Protein AF-A0A9D4KJ23-F1 (afdb_monomer_lite)

pLDDT: mean 77.4, std 16.34, range [27.67, 93.31]

Structure (mmCIF, N/CA/C/O backbone):
data_AF-A0A9D4KJ23-F1
#
_entry.id   AF-A0A9D4KJ23-F1
#
loop_
_atom_site.group_PDB
_atom_site.id
_atom_site.type_symbol
_atom_site.label_atom_id
_atom_site.label_alt_id
_atom_site.label_comp_id
_atom_site.label_asym_id
_atom_site.label_entity_id
_at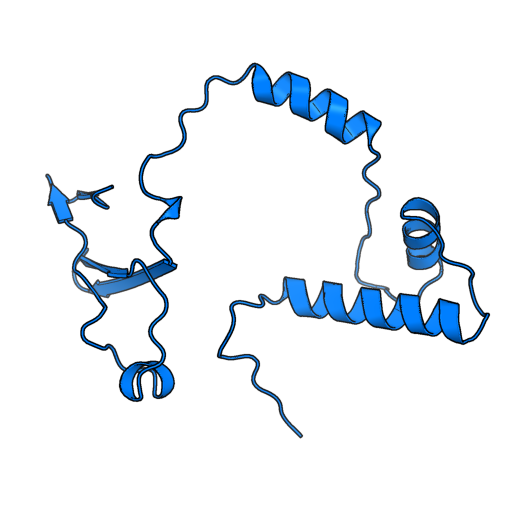om_site.label_seq_id
_atom_site.pdbx_PDB_ins_code
_atom_site.Cartn_x
_atom_site.Cartn_y
_atom_site.Cartn_z
_atom_site.occupancy
_atom_site.B_iso_or_equiv
_atom_site.auth_seq_id
_atom_site.auth_comp_id
_atom_site.auth_asym_id
_atom_site.auth_atom_id
_atom_site.pdbx_PDB_model_num
ATOM 1 N N . MET A 1 1 ? -6.883 -22.986 -12.029 1.00 27.67 1 MET A N 1
ATOM 2 C CA . MET A 1 1 ? -6.217 -23.645 -10.890 1.00 27.67 1 MET A CA 1
ATOM 3 C C . MET A 1 1 ? -5.989 -22.577 -9.840 1.00 27.67 1 MET A C 1
ATOM 5 O O . MET A 1 1 ? -5.436 -21.535 -10.165 1.00 27.67 1 MET A O 1
ATOM 9 N N . GLU A 1 2 ? -6.616 -22.795 -8.691 1.00 36.12 2 GLU A N 1
ATOM 10 C CA . GLU A 1 2 ? -6.936 -21.858 -7.608 1.00 36.12 2 GLU A CA 1
ATOM 11 C C . GLU A 1 2 ? -5.714 -21.296 -6.871 1.00 36.12 2 GLU A C 1
ATOM 13 O O . GLU A 1 2 ? -4.650 -21.905 -6.907 1.00 36.12 2 GLU A O 1
ATOM 18 N N . LEU A 1 3 ? -5.916 -20.205 -6.119 1.00 31.56 3 LEU A N 1
ATOM 19 C CA . LEU A 1 3 ? -5.527 -20.153 -4.702 1.00 31.56 3 LEU A CA 1
ATOM 20 C C . LEU A 1 3 ? -6.319 -19.052 -3.977 1.00 31.56 3 LEU A C 1
ATOM 22 O O . LEU A 1 3 ? -6.062 -17.861 -4.119 1.00 31.56 3 LEU A O 1
ATOM 26 N N . PHE A 1 4 ? -7.313 -19.503 -3.213 1.00 33.19 4 PHE A N 1
ATOM 27 C CA . PHE A 1 4 ? -8.012 -18.763 -2.165 1.00 33.19 4 PHE A CA 1
ATOM 28 C C . PHE A 1 4 ? -6.991 -18.165 -1.173 1.00 33.19 4 PHE A C 1
ATOM 30 O O . PHE A 1 4 ? -6.422 -18.886 -0.355 1.00 33.19 4 PHE A O 1
ATOM 37 N N . GLU A 1 5 ? -6.794 -16.845 -1.180 1.00 32.75 5 GLU A N 1
ATOM 38 C CA . GLU A 1 5 ? -6.118 -16.114 -0.094 1.00 32.75 5 GLU A CA 1
ATOM 39 C C . GLU A 1 5 ? -7.077 -15.865 1.095 1.00 32.75 5 GLU A C 1
ATOM 41 O O . GLU A 1 5 ? -7.181 -14.769 1.633 1.00 32.75 5 GLU A O 1
ATOM 46 N N . SER A 1 6 ? -7.814 -16.884 1.546 1.00 42.06 6 SER A N 1
ATOM 47 C CA . SER A 1 6 ? -8.840 -16.739 2.599 1.00 42.06 6 SER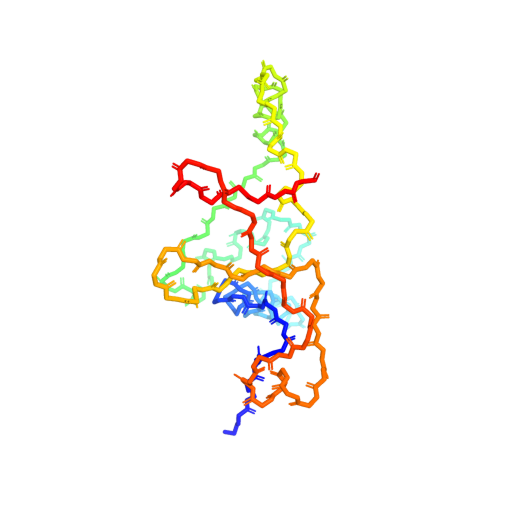 A CA 1
ATOM 48 C C . SER A 1 6 ? -8.312 -16.792 4.038 1.00 42.06 6 SER A C 1
ATOM 50 O O . SER A 1 6 ? -9.070 -17.077 4.959 1.00 42.06 6 SER A O 1
ATOM 52 N N . GLY A 1 7 ? -7.027 -16.514 4.267 1.00 40.50 7 GLY A N 1
ATOM 53 C CA . GLY A 1 7 ? -6.404 -16.694 5.588 1.00 40.50 7 GLY A CA 1
ATOM 54 C C . GLY A 1 7 ? -5.588 -15.523 6.129 1.00 40.50 7 GLY A C 1
ATOM 55 O O . GLY A 1 7 ? -5.183 -15.556 7.287 1.00 40.50 7 GLY A O 1
ATOM 56 N N . HIS A 1 8 ? -5.332 -14.492 5.332 1.00 46.75 8 HIS A N 1
ATOM 57 C CA . HIS A 1 8 ? -4.713 -13.244 5.774 1.00 46.75 8 HIS A CA 1
ATOM 58 C C . HIS A 1 8 ? -5.472 -12.132 5.081 1.00 46.75 8 HIS A C 1
ATOM 60 O O . HIS A 1 8 ? -5.723 -12.255 3.891 1.00 46.75 8 HIS A O 1
ATOM 66 N N . GLY A 1 9 ? -5.868 -11.094 5.816 1.00 44.09 9 GLY A N 1
ATOM 67 C CA . GLY A 1 9 ? -6.632 -9.957 5.304 1.00 44.09 9 GLY A CA 1
ATOM 68 C C . GLY A 1 9 ? -5.865 -9.162 4.253 1.00 44.09 9 GLY A C 1
ATOM 69 O O . GLY A 1 9 ? -5.429 -8.048 4.522 1.00 44.09 9 GLY A O 1
ATOM 70 N N . LYS A 1 10 ? -5.700 -9.757 3.077 1.00 55.03 10 LYS A N 1
ATOM 71 C CA . LYS A 1 10 ? -5.278 -9.118 1.856 1.00 55.03 10 LYS A CA 1
ATOM 72 C C . LYS A 1 10 ? -6.556 -8.736 1.134 1.00 55.03 10 LYS A C 1
ATOM 74 O O . LYS A 1 10 ? -7.333 -9.589 0.711 1.00 55.03 10 LYS A O 1
ATOM 79 N N . GLY A 1 11 ? -6.871 -7.452 1.162 1.00 58.50 11 GLY A N 1
ATOM 80 C CA . GLY A 1 11 ? -8.047 -6.945 0.474 1.00 58.50 11 GLY A CA 1
ATOM 81 C C . GLY A 1 11 ? -7.817 -6.937 -1.039 1.00 58.50 11 GLY A C 1
ATOM 82 O O . GLY A 1 11 ? -6.686 -7.087 -1.494 1.00 58.50 11 GLY A O 1
ATOM 83 N N . PRO A 1 12 ? -8.845 -6.620 -1.840 1.00 58.84 12 PRO A N 1
ATOM 84 C CA . PRO A 1 12 ? -8.697 -6.395 -3.285 1.00 58.84 12 PRO A CA 1
ATOM 85 C C . PRO A 1 12 ? -7.579 -5.395 -3.655 1.00 58.84 12 PRO A C 1
ATOM 87 O O . PRO A 1 12 ? -7.027 -5.417 -4.755 1.00 58.84 12 PRO A O 1
ATOM 90 N N . CYS A 1 13 ? -7.232 -4.495 -2.729 1.00 58.38 13 CYS A N 1
ATOM 91 C CA . CYS A 1 13 ? -6.135 -3.539 -2.863 1.00 58.38 13 CYS A CA 1
ATOM 92 C C . CYS A 1 13 ? -4.746 -4.204 -2.906 1.00 58.38 13 CYS A C 1
ATOM 94 O O . CYS A 1 13 ? -3.838 -3.673 -3.551 1.00 58.38 13 CYS A O 1
ATOM 96 N N . ASP A 1 14 ? -4.575 -5.348 -2.243 1.00 71.75 14 ASP A N 1
ATOM 97 C CA . ASP A 1 14 ? -3.306 -6.072 -2.186 1.00 71.75 14 ASP A CA 1
ATOM 98 C C . ASP A 1 14 ? -3.017 -6.807 -3.498 1.00 71.75 14 ASP A C 1
ATOM 100 O O . ASP A 1 14 ? -1.864 -6.840 -3.930 1.00 71.75 14 ASP A O 1
ATOM 104 N N . ASP A 1 15 ? -4.053 -7.268 -4.203 1.00 76.25 15 ASP A N 1
ATOM 105 C CA . ASP A 1 15 ? -3.923 -7.881 -5.530 1.00 76.25 15 ASP A CA 1
ATOM 106 C C . ASP A 1 15 ? -3.447 -6.879 -6.586 1.00 76.25 15 ASP A C 1
ATOM 108 O O . ASP A 1 15 ? -2.514 -7.153 -7.352 1.00 76.25 15 ASP A O 1
ATOM 112 N N . LEU A 1 16 ? -4.049 -5.683 -6.618 1.00 84.12 16 LEU A N 1
ATOM 113 C CA . LEU A 1 16 ? -3.639 -4.610 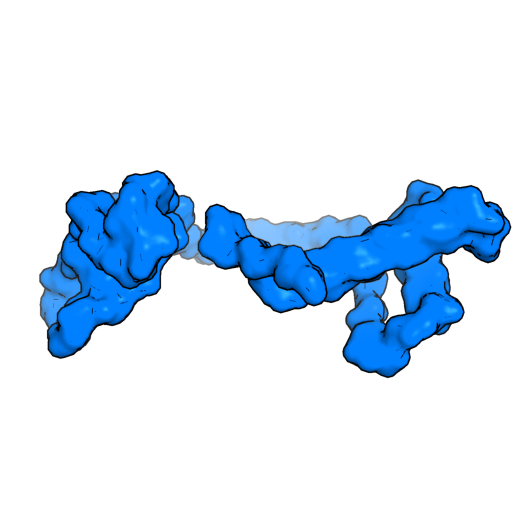-7.530 1.00 84.12 16 LEU A CA 1
ATOM 114 C C . LEU A 1 16 ? -2.217 -4.135 -7.220 1.00 84.12 16 LEU A C 1
ATOM 116 O O . LEU A 1 16 ? -1.395 -3.984 -8.129 1.00 84.12 16 LEU A O 1
ATOM 120 N N . GLY A 1 17 ? -1.904 -3.934 -5.937 1.00 85.31 17 GLY A N 1
ATOM 121 C CA . GLY A 1 17 ? -0.570 -3.543 -5.492 1.00 85.31 17 GLY A CA 1
ATOM 122 C C . GLY A 1 17 ? 0.486 -4.604 -5.808 1.00 85.31 17 GLY A C 1
ATOM 123 O O . GLY A 1 17 ? 1.551 -4.278 -6.333 1.00 85.31 17 GLY A O 1
ATOM 124 N N . GLY A 1 18 ? 0.185 -5.875 -5.538 1.00 86.69 18 GLY A N 1
ATOM 125 C CA . GLY A 1 18 ? 1.059 -7.013 -5.818 1.00 86.69 18 GLY A CA 1
ATOM 126 C C . GLY A 1 18 ? 1.312 -7.197 -7.312 1.00 86.69 18 GLY A C 1
ATOM 127 O O . GLY A 1 18 ? 2.463 -7.318 -7.734 1.00 86.69 18 GLY A O 1
ATOM 128 N N . THR A 1 19 ? 0.258 -7.119 -8.128 1.00 88.88 19 THR A N 1
ATOM 129 C CA . THR A 1 19 ? 0.364 -7.188 -9.593 1.00 88.88 19 THR A CA 1
ATOM 130 C C . THR A 1 19 ? 1.222 -6.051 -10.139 1.00 88.88 19 THR A C 1
ATOM 132 O O . THR A 1 19 ? 2.138 -6.296 -10.923 1.00 88.88 19 THR A O 1
ATOM 135 N N . THR A 1 20 ? 0.989 -4.819 -9.675 1.00 90.94 20 THR A N 1
ATOM 136 C CA . THR A 1 20 ? 1.776 -3.647 -10.088 1.00 90.94 20 THR A CA 1
ATOM 137 C C . THR A 1 20 ? 3.255 -3.817 -9.751 1.00 90.94 20 THR A C 1
ATOM 139 O O . THR A 1 20 ? 4.104 -3.613 -10.617 1.00 90.94 20 THR A O 1
ATOM 142 N N . LYS A 1 21 ? 3.577 -4.247 -8.524 1.00 90.19 21 LYS A N 1
ATOM 143 C CA . LYS A 1 21 ? 4.965 -4.496 -8.103 1.00 90.19 21 LYS A CA 1
ATOM 144 C C . LYS A 1 21 ? 5.634 -5.570 -8.955 1.00 90.19 21 LYS A C 1
ATOM 146 O O . LYS A 1 21 ? 6.760 -5.372 -9.395 1.00 90.19 21 LYS A O 1
ATOM 151 N N . ARG A 1 22 ? 4.935 -6.674 -9.229 1.00 91.00 22 ARG A N 1
ATOM 152 C CA . ARG A 1 22 ? 5.473 -7.772 -10.043 1.00 91.00 22 ARG A CA 1
ATOM 153 C C . ARG A 1 22 ? 5.760 -7.339 -11.481 1.00 91.00 22 ARG A C 1
ATOM 155 O O . ARG A 1 22 ? 6.788 -7.709 -12.033 1.00 91.00 22 ARG A O 1
ATOM 162 N N . MET A 1 23 ? 4.883 -6.534 -12.074 1.00 91.69 23 MET A N 1
ATOM 163 C CA . MET A 1 23 ? 5.093 -6.006 -13.425 1.00 91.69 23 MET A CA 1
ATOM 164 C C . MET A 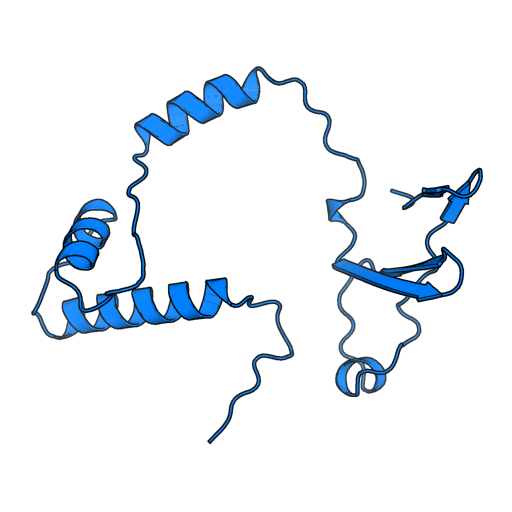1 23 ? 6.251 -5.004 -13.493 1.00 91.69 23 MET A C 1
ATOM 166 O O . MET A 1 23 ? 6.994 -5.007 -14.473 1.00 91.69 23 MET A O 1
ATOM 170 N N . ALA A 1 24 ? 6.427 -4.177 -12.460 1.00 91.19 24 ALA A N 1
ATOM 171 C CA . ALA A 1 24 ? 7.565 -3.265 -12.369 1.00 91.19 24 ALA A CA 1
ATOM 172 C C . ALA A 1 24 ? 8.886 -4.038 -12.265 1.00 91.19 24 ALA A C 1
ATOM 174 O O . ALA A 1 24 ? 9.830 -3.748 -12.993 1.00 91.19 24 ALA A O 1
ATOM 175 N N . ASP A 1 25 ? 8.922 -5.070 -11.419 1.00 91.94 25 ASP A N 1
ATOM 176 C CA . ASP A 1 25 ? 10.088 -5.941 -11.261 1.00 91.94 25 ASP A CA 1
ATOM 177 C C . ASP A 1 25 ? 10.454 -6.647 -12.576 1.00 91.94 25 ASP A C 1
ATOM 179 O O . ASP A 1 25 ? 11.614 -6.677 -12.984 1.00 91.94 25 ASP A O 1
ATOM 183 N N . GLU A 1 26 ? 9.458 -7.137 -13.319 1.00 92.56 26 GLU A N 1
ATOM 184 C CA . GLU A 1 26 ? 9.692 -7.727 -14.635 1.00 92.56 26 GLU A CA 1
ATOM 185 C C . GLU A 1 26 ? 10.236 -6.709 -15.651 1.00 92.56 26 GLU A C 1
ATOM 187 O O . GLU A 1 26 ? 11.140 -7.036 -16.429 1.00 92.56 26 GLU A O 1
ATOM 192 N N . ALA A 1 27 ? 9.720 -5.477 -15.649 1.00 90.69 27 ALA A N 1
ATOM 193 C CA . ALA A 1 27 ? 10.207 -4.406 -16.517 1.00 90.69 27 ALA A CA 1
ATOM 194 C C . ALA A 1 27 ? 11.679 -4.064 -16.229 1.00 90.69 27 ALA A C 1
ATOM 196 O O . ALA A 1 27 ? 12.458 -3.919 -17.175 1.00 90.69 27 ALA A O 1
ATOM 197 N N . THR A 1 28 ? 12.069 -4.042 -14.951 1.00 92.50 28 THR A N 1
ATOM 198 C CA . THR A 1 28 ? 13.461 -3.865 -14.515 1.00 92.50 28 THR A CA 1
ATOM 199 C C . THR A 1 28 ? 14.339 -5.043 -14.912 1.00 92.50 28 THR A C 1
ATOM 201 O O . THR A 1 28 ? 15.359 -4.868 -15.577 1.00 92.50 28 THR A O 1
ATOM 204 N N . ARG A 1 29 ? 13.921 -6.268 -14.585 1.00 91.38 29 ARG A N 1
ATOM 205 C CA . ARG A 1 29 ? 14.692 -7.491 -14.848 1.00 91.38 29 ARG A CA 1
ATOM 206 C C . ARG A 1 29 ? 14.925 -7.747 -16.335 1.00 91.38 29 ARG A C 1
ATOM 208 O O . ARG A 1 29 ? 15.963 -8.274 -16.715 1.00 91.38 29 ARG A O 1
ATOM 215 N N . SER A 1 30 ? 13.961 -7.389 -17.179 1.00 90.81 30 SER A N 1
ATOM 216 C CA . SER A 1 30 ? 14.084 -7.519 -18.636 1.00 90.81 30 SER A CA 1
ATOM 217 C C . SER A 1 30 ? 14.898 -6.398 -19.293 1.00 90.81 30 SER A C 1
ATOM 219 O O . SER A 1 30 ? 15.041 -6.402 -20.512 1.00 90.81 30 SER A O 1
ATOM 221 N N . GLY A 1 31 ? 15.400 -5.428 -18.519 1.00 86.44 31 GLY A N 1
ATOM 222 C CA . GLY A 1 31 ? 16.142 -4.276 -19.035 1.00 86.44 31 GLY A CA 1
ATOM 223 C C . GLY A 1 31 ? 15.287 -3.296 -19.845 1.00 86.44 31 GLY A C 1
ATOM 224 O O . GLY A 1 31 ? 15.830 -2.393 -20.473 1.00 86.44 31 GLY A O 1
ATOM 225 N N . ARG A 1 32 ? 13.953 -3.457 -19.842 1.00 83.81 32 ARG A N 1
ATOM 226 C CA . ARG A 1 32 ? 13.019 -2.586 -20.575 1.00 83.81 32 ARG A CA 1
ATOM 227 C C . ARG A 1 32 ? 12.918 -1.202 -19.939 1.00 83.81 32 ARG A C 1
ATOM 229 O O . ARG A 1 32 ? 12.742 -0.221 -20.653 1.00 83.81 32 ARG A O 1
ATOM 236 N N . HIS A 1 33 ? 13.029 -1.124 -18.614 1.00 86.25 33 HIS A N 1
ATOM 237 C CA . HIS A 1 33 ? 13.041 0.129 -17.865 1.00 86.25 33 HIS A CA 1
ATOM 238 C C . HIS A 1 33 ? 13.933 0.013 -16.632 1.00 86.25 33 HIS A C 1
ATOM 240 O O . HIS A 1 33 ? 13.871 -0.988 -15.936 1.00 86.25 33 HIS A O 1
ATOM 246 N N . ALA A 1 34 ? 14.722 1.041 -16.325 1.00 88.88 34 ALA A N 1
ATOM 247 C CA . ALA A 1 34 ? 15.382 1.151 -15.029 1.00 88.88 34 ALA A CA 1
ATOM 248 C C . ALA A 1 34 ? 14.417 1.825 -14.044 1.00 88.88 34 ALA A C 1
ATOM 250 O O . ALA A 1 34 ? 13.951 2.932 -14.303 1.00 88.88 34 ALA A O 1
ATOM 251 N N . ILE A 1 35 ? 14.079 1.132 -12.955 1.00 91.69 35 ILE A N 1
ATOM 252 C CA . ILE A 1 35 ? 13.244 1.663 -11.875 1.00 91.69 35 ILE A CA 1
ATOM 253 C C . ILE A 1 35 ? 14.062 1.579 -10.589 1.00 91.69 35 ILE A C 1
ATOM 255 O O . ILE A 1 35 ? 14.212 0.501 -10.016 1.00 91.69 35 ILE A O 1
ATOM 259 N N . SER A 1 36 ? 14.613 2.709 -10.162 1.00 89.94 36 SER A N 1
ATOM 260 C CA . SER A 1 36 ? 15.492 2.825 -8.994 1.00 89.94 36 SER A CA 1
ATOM 261 C C . SER A 1 36 ? 14.874 3.636 -7.854 1.00 89.94 36 SER A C 1
ATOM 263 O O . SER A 1 36 ? 15.237 3.438 -6.693 1.00 89.94 36 SER A O 1
ATOM 265 N N . ASP A 1 37 ? 13.886 4.484 -8.153 1.00 90.81 37 ASP A N 1
ATOM 266 C CA . ASP A 1 37 ? 13.173 5.277 -7.157 1.00 90.81 37 ASP A CA 1
ATOM 267 C C . ASP A 1 37 ? 11.646 5.324 -7.378 1.00 90.81 37 ASP A C 1
ATOM 269 O O . ASP A 1 37 ? 11.086 4.800 -8.346 1.00 90.81 37 ASP A O 1
ATOM 273 N N . ALA A 1 38 ? 10.937 5.943 -6.428 1.00 89.94 38 ALA A N 1
ATOM 274 C CA . ALA A 1 38 ? 9.478 6.040 -6.449 1.00 89.94 38 ALA A CA 1
ATOM 275 C C . ALA A 1 38 ? 8.934 6.935 -7.580 1.00 89.94 38 ALA A C 1
ATOM 277 O O . ALA A 1 38 ? 7.798 6.747 -8.026 1.00 89.94 38 ALA A O 1
ATOM 278 N N . PHE A 1 39 ? 9.711 7.920 -8.031 1.00 91.25 39 PHE A N 1
ATOM 279 C CA . PHE A 1 39 ? 9.329 8.814 -9.117 1.00 91.25 39 PHE A CA 1
ATOM 280 C C . PHE A 1 39 ? 9.493 8.128 -10.478 1.00 91.25 39 PHE A C 1
ATOM 282 O O . PHE A 1 39 ? 8.599 8.215 -11.322 1.00 91.25 39 PHE A O 1
ATOM 289 N N . GLU A 1 40 ? 10.577 7.380 -10.670 1.00 92.06 40 GLU A N 1
ATOM 290 C CA . GLU A 1 40 ? 10.795 6.505 -11.820 1.00 92.06 40 GLU A CA 1
ATOM 291 C C . GLU A 1 40 ? 9.729 5.417 -11.895 1.00 92.06 40 GLU A C 1
ATOM 293 O O . GLU A 1 40 ? 9.144 5.212 -12.959 1.00 92.06 40 GLU A O 1
ATOM 298 N N . PHE A 1 41 ? 9.382 4.799 -10.760 1.00 93.31 41 PHE A N 1
ATOM 299 C CA . PHE A 1 41 ? 8.272 3.850 -10.685 1.00 93.31 41 PHE A CA 1
ATOM 300 C C . PHE A 1 41 ? 6.973 4.497 -11.176 1.00 93.31 41 PHE A C 1
ATOM 302 O O . PHE A 1 41 ? 6.279 3.945 -12.027 1.00 93.31 41 PHE A O 1
ATOM 309 N N . PHE A 1 42 ? 6.652 5.702 -10.697 1.00 93.25 42 PHE A N 1
ATOM 310 C CA . PHE A 1 42 ? 5.470 6.432 -11.150 1.00 93.25 42 PHE A CA 1
ATOM 311 C C . PHE A 1 42 ? 5.519 6.761 -12.648 1.00 93.25 42 PHE A C 1
ATOM 313 O O . PHE A 1 42 ? 4.512 6.603 -13.339 1.00 93.25 42 PHE A O 1
ATOM 320 N N . ASN A 1 43 ? 6.660 7.191 -13.183 1.00 92.19 43 ASN A N 1
ATOM 321 C CA . ASN A 1 43 ? 6.781 7.462 -14.614 1.00 92.19 43 ASN A CA 1
ATOM 322 C C . ASN A 1 43 ? 6.616 6.193 -15.454 1.00 92.19 43 ASN A C 1
ATOM 324 O O . ASN A 1 43 ? 5.906 6.237 -16.456 1.00 92.19 43 ASN A O 1
ATOM 328 N N . TRP A 1 44 ? 7.162 5.063 -15.003 1.00 92.94 44 TRP A N 1
ATOM 329 C CA . TRP A 1 44 ? 6.925 3.760 -15.619 1.00 92.94 44 TRP A CA 1
ATOM 330 C C . TRP A 1 44 ? 5.435 3.395 -15.639 1.00 92.94 44 TRP A C 1
ATOM 332 O O . TRP A 1 44 ? 4.927 2.929 -16.658 1.00 92.94 44 TRP A O 1
ATOM 342 N N . THR A 1 45 ? 4.680 3.677 -14.569 1.00 91.81 45 THR A N 1
ATOM 343 C CA . THR A 1 45 ? 3.235 3.379 -14.577 1.00 91.81 45 THR A CA 1
ATOM 344 C C . THR A 1 45 ? 2.474 4.116 -15.684 1.00 91.81 45 THR A C 1
ATOM 346 O O . THR A 1 45 ? 1.484 3.585 -16.183 1.00 91.81 45 THR A O 1
ATOM 349 N N . LYS A 1 46 ? 2.954 5.282 -16.140 1.00 89.44 46 LYS A N 1
ATOM 350 C CA . LYS A 1 46 ? 2.334 6.033 -17.247 1.00 89.44 46 LYS A CA 1
ATOM 351 C C . LYS A 1 46 ? 2.548 5.383 -18.615 1.00 89.44 46 LYS A C 1
ATOM 353 O O . LYS A 1 46 ? 1.708 5.562 -19.489 1.00 89.44 46 LYS A O 1
ATOM 358 N N . SER A 1 47 ? 3.661 4.675 -18.814 1.00 86.12 47 SER A N 1
ATOM 359 C CA . SER A 1 47 ? 3.960 3.943 -20.056 1.00 86.12 47 SER A CA 1
ATOM 360 C C . SER A 1 47 ? 3.532 2.472 -20.006 1.00 86.12 47 SER A C 1
ATOM 362 O O . SER A 1 47 ? 3.601 1.770 -21.014 1.00 86.12 47 SER A O 1
ATOM 364 N N . SER A 1 48 ? 3.096 1.994 -18.841 1.00 85.50 48 SER A N 1
ATOM 365 C CA . SER A 1 48 ? 2.652 0.618 -18.624 1.00 85.50 48 SER A CA 1
ATOM 366 C C . SER A 1 48 ? 1.273 0.317 -19.236 1.00 85.50 48 SER A C 1
ATOM 368 O O . SER A 1 48 ? 0.525 1.202 -19.647 1.00 85.50 48 SER A O 1
ATOM 370 N N . SER A 1 49 ? 0.890 -0.962 -19.252 1.00 85.69 49 SER A N 1
ATOM 371 C CA . SER A 1 49 ? -0.389 -1.433 -19.801 1.00 85.69 49 SER A CA 1
ATOM 372 C C . SER A 1 49 ? -1.601 -1.249 -18.871 1.00 85.69 49 SER A C 1
ATOM 374 O O . SER A 1 49 ? -2.685 -1.753 -19.177 1.00 85.69 49 SER A O 1
ATOM 376 N N . PHE A 1 50 ? -1.457 -0.565 -17.732 1.00 85.62 50 PHE A N 1
ATOM 377 C CA . PHE A 1 50 ? -2.554 -0.336 -16.790 1.00 85.62 50 PHE A CA 1
ATOM 378 C C . PHE A 1 50 ? -3.553 0.704 -17.327 1.00 85.62 50 PHE A C 1
ATOM 380 O O . PHE A 1 50 ? -3.411 1.899 -17.097 1.00 85.62 50 PHE A O 1
ATOM 387 N N . LYS A 1 51 ? -4.603 0.254 -18.028 1.00 81.19 51 LYS A N 1
ATOM 388 C CA . LYS A 1 51 ? -5.610 1.150 -18.640 1.00 81.19 51 LYS A CA 1
ATOM 389 C C . LYS A 1 51 ? -6.670 1.686 -17.667 1.00 81.19 51 LYS A C 1
ATOM 391 O O . LYS A 1 51 ? -7.200 2.766 -17.891 1.00 81.19 51 LYS A O 1
ATOM 396 N N . ASN A 1 52 ? -6.965 0.946 -16.596 1.00 85.69 52 ASN A N 1
ATOM 397 C CA . ASN A 1 52 ? -8.055 1.252 -15.654 1.00 85.69 52 ASN A CA 1
ATOM 398 C C . ASN A 1 52 ? -7.557 1.614 -14.243 1.00 85.69 52 ASN A C 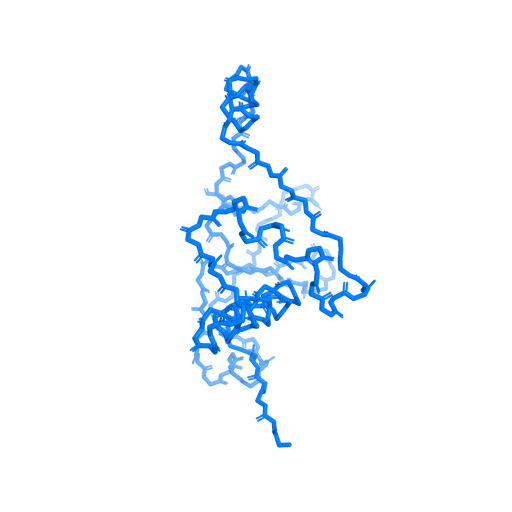1
ATOM 400 O O . ASN A 1 52 ? -8.336 1.606 -13.293 1.00 85.69 52 ASN A O 1
ATOM 404 N N . VAL A 1 53 ? -6.259 1.891 -14.083 1.00 86.56 53 VAL A N 1
ATOM 405 C CA . VAL A 1 53 ? -5.654 2.216 -12.785 1.00 86.56 53 VAL A CA 1
ATOM 406 C C . VAL A 1 53 ? -5.013 3.593 -12.866 1.00 86.56 53 VAL A C 1
ATOM 408 O O . VAL A 1 53 ? -4.116 3.828 -13.670 1.00 86.56 53 VAL A O 1
ATOM 411 N N . THR A 1 54 ? -5.461 4.502 -12.003 1.00 89.50 54 THR A N 1
ATOM 412 C CA . THR A 1 54 ? -4.904 5.854 -11.914 1.00 89.50 54 THR A CA 1
ATOM 413 C C . THR A 1 54 ? -3.851 5.903 -10.821 1.00 89.50 54 THR A C 1
ATOM 415 O O . THR A 1 54 ? -4.170 5.913 -9.632 1.00 89.50 54 THR A O 1
ATOM 418 N N . PHE A 1 55 ? -2.588 5.996 -11.220 1.00 90.94 55 PHE A N 1
ATOM 419 C CA . PHE A 1 55 ? -1.484 6.182 -10.287 1.00 90.94 55 PHE A CA 1
ATOM 420 C C . PHE A 1 55 ? -1.349 7.656 -9.895 1.00 90.94 55 PHE A C 1
ATOM 422 O O . PHE A 1 55 ? -1.520 8.559 -10.715 1.00 90.94 55 PHE A O 1
ATOM 429 N N . ARG A 1 56 ? -1.028 7.917 -8.624 1.00 91.88 56 ARG A N 1
ATOM 430 C CA . ARG A 1 56 ? -0.734 9.263 -8.118 1.00 91.88 56 ARG A CA 1
ATOM 431 C C . ARG A 1 56 ? 0.582 9.251 -7.361 1.00 91.88 56 ARG A C 1
ATOM 433 O O . ARG A 1 56 ? 0.743 8.486 -6.417 1.00 91.88 56 ARG A O 1
ATOM 440 N N . TYR A 1 57 ? 1.486 10.145 -7.742 1.00 92.94 57 TYR A N 1
ATOM 441 C CA . TYR A 1 57 ? 2.721 10.375 -7.005 1.00 92.94 57 TYR A CA 1
ATOM 442 C C . TYR A 1 57 ? 2.497 11.372 -5.867 1.00 92.94 57 TYR A C 1
ATOM 444 O O . TYR A 1 57 ? 1.990 12.481 -6.077 1.00 92.94 57 TYR A O 1
ATOM 452 N N . VAL A 1 58 ? 2.896 10.983 -4.659 1.00 92.25 58 VAL A N 1
ATOM 453 C CA . VAL A 1 58 ? 2.886 11.842 -3.474 1.00 92.25 58 VAL A CA 1
ATOM 454 C C . VAL A 1 58 ? 4.329 12.021 -3.028 1.00 92.25 58 VAL A C 1
ATOM 456 O O . VAL A 1 58 ? 4.974 11.059 -2.623 1.00 92.25 58 VAL A O 1
ATOM 459 N N . SER A 1 59 ? 4.838 13.248 -3.132 1.00 92.19 59 SER A N 1
ATOM 460 C CA . SER A 1 59 ? 6.220 13.548 -2.768 1.00 92.19 59 SER A CA 1
ATOM 461 C C . SER A 1 59 ? 6.404 13.629 -1.253 1.00 92.19 59 SER A C 1
ATOM 463 O O . SER A 1 59 ? 5.456 13.883 -0.498 1.00 92.19 59 SER A O 1
ATOM 465 N N . PHE A 1 60 ? 7.649 13.462 -0.813 1.00 89.81 60 PHE A N 1
ATOM 466 C CA . PHE A 1 60 ? 8.024 13.563 0.593 1.00 89.81 60 PHE A CA 1
ATOM 467 C C . PHE A 1 60 ? 7.645 14.923 1.199 1.00 89.81 60 PHE A C 1
ATOM 469 O O . PHE A 1 60 ? 7.116 14.989 2.307 1.00 89.81 60 PHE A O 1
ATOM 476 N N . GLU A 1 61 ? 7.827 16.010 0.452 1.00 91.62 61 GLU A N 1
ATOM 477 C CA . GLU A 1 61 ? 7.528 17.378 0.886 1.00 91.62 61 GLU A CA 1
ATOM 478 C C . GLU A 1 61 ? 6.032 17.555 1.149 1.00 91.62 61 GLU A C 1
ATOM 480 O O . GLU A 1 61 ? 5.644 18.153 2.155 1.00 91.62 61 GLU A O 1
ATOM 485 N N . LYS A 1 62 ? 5.177 16.980 0.288 1.00 90.19 62 LYS A N 1
ATOM 486 C CA . LYS A 1 62 ? 3.720 16.994 0.482 1.00 90.19 62 LYS A CA 1
ATOM 487 C C . LYS A 1 62 ? 3.322 16.237 1.745 1.00 90.19 62 LYS A C 1
ATOM 489 O O . LYS A 1 62 ? 2.487 16.730 2.504 1.00 90.19 62 LYS A O 1
ATOM 494 N N . CYS A 1 63 ? 3.926 15.074 1.990 1.00 89.50 63 CYS A N 1
ATOM 495 C CA . CYS A 1 63 ? 3.706 14.312 3.218 1.00 89.50 63 CYS A CA 1
ATOM 496 C C . CYS A 1 63 ? 4.158 15.098 4.454 1.00 89.50 63 CYS A C 1
ATOM 498 O O . CYS A 1 63 ? 3.397 15.209 5.412 1.00 89.50 63 CYS A O 1
ATOM 500 N N . LYS A 1 64 ? 5.351 15.704 4.416 1.00 91.62 64 LYS A N 1
ATOM 501 C CA . LYS A 1 64 ? 5.911 16.492 5.522 1.00 91.62 64 LYS A CA 1
ATOM 502 C C . LYS A 1 64 ? 5.042 17.704 5.862 1.00 91.62 64 LYS A C 1
ATOM 504 O O . LYS A 1 64 ? 4.715 17.906 7.029 1.00 91.62 64 LYS A O 1
ATOM 509 N N . ALA A 1 65 ? 4.610 18.463 4.855 1.00 89.50 65 ALA A N 1
ATOM 510 C CA . ALA A 1 65 ? 3.725 19.611 5.048 1.00 89.50 65 ALA A CA 1
ATOM 511 C C . ALA A 1 65 ? 2.373 19.195 5.654 1.00 89.50 65 ALA A C 1
ATOM 513 O O . ALA A 1 65 ? 1.878 19.830 6.581 1.00 89.50 65 ALA A O 1
ATOM 514 N N . LYS A 1 66 ? 1.783 18.086 5.181 1.00 88.69 66 LYS A N 1
ATOM 515 C CA . LYS A 1 66 ? 0.521 17.574 5.737 1.00 88.69 66 LYS A CA 1
ATOM 516 C C . LYS A 1 66 ? 0.674 16.997 7.140 1.00 88.69 66 LYS A C 1
ATOM 518 O O . LYS A 1 66 ? -0.240 17.161 7.942 1.00 88.69 66 LYS A O 1
ATOM 523 N N . ALA A 1 67 ? 1.799 16.360 7.451 1.00 86.31 67 ALA A N 1
ATOM 524 C CA . ALA A 1 67 ? 2.079 15.839 8.785 1.00 86.31 67 ALA A CA 1
ATOM 525 C C . ALA A 1 67 ? 2.108 16.962 9.832 1.00 86.31 67 ALA A C 1
ATOM 527 O O . ALA A 1 67 ? 1.528 16.802 10.903 1.00 86.31 67 ALA A O 1
ATOM 528 N N . GLN A 1 68 ? 2.688 18.119 9.494 1.00 84.31 68 GLN A N 1
ATOM 529 C CA . GLN A 1 68 ? 2.657 19.307 10.354 1.00 84.31 68 GLN A CA 1
ATOM 530 C C . GLN A 1 68 ? 1.213 19.754 10.627 1.00 84.31 68 GLN A C 1
ATOM 532 O O . GLN A 1 68 ? 0.801 19.797 11.784 1.00 84.31 68 GLN A O 1
ATOM 537 N N . THR A 1 69 ? 0.393 19.930 9.586 1.00 83.81 69 THR A N 1
ATOM 538 C CA . THR A 1 69 ? -1.032 20.283 9.749 1.00 83.81 69 THR A CA 1
ATOM 539 C C . THR A 1 69 ? -1.825 19.236 10.544 1.00 83.81 69 THR A C 1
ATOM 541 O O . THR A 1 69 ? -2.774 19.565 11.249 1.00 83.81 69 THR A O 1
ATOM 544 N N . MET A 1 70 ? -1.478 17.951 10.424 1.00 78.62 70 MET A N 1
ATOM 545 C CA . MET A 1 70 ? -2.128 16.876 11.180 1.00 78.62 70 MET A CA 1
ATOM 546 C C . MET A 1 70 ? -1.712 16.871 12.653 1.00 78.62 70 MET A C 1
ATOM 548 O O . MET A 1 70 ? -2.551 16.573 13.497 1.00 78.62 70 MET A O 1
ATOM 552 N N . SER A 1 71 ? -0.466 17.231 12.973 1.00 77.56 71 SER A N 1
ATOM 553 C CA . SER A 1 71 ? 0.028 17.313 14.356 1.00 77.56 71 SER A CA 1
ATOM 554 C C . SER A 1 71 ? -0.652 18.414 15.177 1.00 77.56 71 SER A C 1
ATOM 556 O O . SER A 1 71 ? -0.814 18.281 16.387 1.00 77.56 71 SER A O 1
ATOM 558 N N . GLU A 1 72 ? -1.137 19.464 14.511 1.00 80.56 72 GLU A N 1
ATOM 559 C CA . GLU A 1 72 ? -1.922 20.541 15.124 1.00 80.56 72 GLU A CA 1
ATOM 560 C C . GLU A 1 72 ? -3.344 20.090 15.496 1.00 80.56 72 GLU A C 1
ATOM 562 O O . GLU A 1 72 ? -4.014 20.709 16.329 1.00 80.56 72 GLU A O 1
ATOM 567 N N . ARG A 1 73 ? -3.828 18.987 14.910 1.00 76.94 73 ARG A N 1
ATOM 568 C CA . ARG A 1 73 ? -5.153 18.453 15.219 1.00 76.94 73 ARG A CA 1
ATOM 569 C C . ARG A 1 73 ? -5.099 17.660 16.520 1.00 76.94 73 ARG A C 1
ATOM 571 O O . ARG A 1 73 ? -4.540 16.570 16.582 1.00 76.94 73 ARG A O 1
ATOM 578 N N . LYS A 1 74 ? -5.793 18.149 17.548 1.00 73.88 74 LYS A N 1
ATOM 579 C CA . LYS A 1 74 ? -6.033 17.411 18.801 1.00 73.88 74 LYS A CA 1
ATOM 580 C C . LYS A 1 74 ? -7.117 16.340 18.615 1.00 73.88 74 LYS A C 1
ATOM 582 O O . LYS A 1 74 ? -8.176 16.406 19.235 1.00 73.88 74 LYS A O 1
ATOM 587 N N . VAL A 1 75 ? -6.875 15.364 17.741 1.00 73.62 75 VAL A N 1
ATOM 588 C CA . VAL A 1 75 ? -7.749 14.190 17.608 1.00 73.62 75 VAL A CA 1
ATOM 589 C C . VAL A 1 75 ? -7.308 13.160 18.638 1.00 73.62 75 VAL A C 1
ATOM 591 O O . VAL A 1 75 ? -6.195 12.644 18.571 1.00 73.62 75 VAL A O 1
ATOM 594 N N . LYS A 1 76 ? -8.170 12.860 19.612 1.00 68.75 76 LYS A N 1
ATOM 595 C CA . LYS A 1 76 ? -7.933 11.732 20.517 1.00 68.75 76 LYS A CA 1
ATOM 596 C C . LYS A 1 76 ? -8.170 10.445 19.734 1.00 68.75 76 LYS A C 1
ATOM 598 O O . LYS A 1 76 ? -9.228 10.293 19.124 1.00 68.75 76 LYS A O 1
ATOM 603 N N . SER A 1 77 ? -7.208 9.524 19.754 1.00 62.78 77 SER A N 1
ATOM 604 C CA . SER A 1 77 ? -7.476 8.157 19.311 1.00 62.78 77 SER A CA 1
ATOM 605 C C . SER A 1 77 ? -8.642 7.617 20.129 1.00 62.78 77 SER A C 1
ATOM 607 O O . SER A 1 77 ? -8.665 7.802 21.349 1.00 62.78 77 SER A O 1
ATOM 609 N N . VAL A 1 78 ? -9.585 6.932 19.488 1.00 60.62 78 VAL A N 1
ATOM 610 C CA . VAL A 1 78 ? -10.553 6.141 20.245 1.00 60.62 78 VAL A CA 1
ATOM 611 C C . VAL A 1 78 ? -9.749 5.039 20.933 1.00 60.62 78 VAL A C 1
ATOM 613 O O . VAL A 1 78 ? -9.148 4.193 20.274 1.00 60.62 78 VAL A O 1
ATOM 616 N N . THR A 1 79 ? -9.624 5.117 22.257 1.00 58.34 79 THR A N 1
ATOM 617 C CA . THR A 1 79 ? -8.884 4.126 23.046 1.00 58.34 79 THR A CA 1
ATOM 618 C C . THR A 1 79 ? -9.429 2.729 22.730 1.00 58.34 79 THR A C 1
ATOM 620 O O . THR A 1 79 ? -10.610 2.585 22.450 1.00 58.34 79 THR A O 1
ATOM 623 N N . GLY A 1 80 ? -8.584 1.698 22.692 1.00 56.62 80 GLY A N 1
ATOM 624 C CA . GLY A 1 80 ? -9.011 0.298 22.531 1.00 56.62 80 GLY A CA 1
ATOM 625 C C . GLY A 1 80 ? -9.501 -0.153 21.147 1.00 56.62 80 GLY A C 1
ATOM 626 O O . GLY A 1 80 ? -9.545 -1.360 20.919 1.00 56.62 80 GLY A O 1
ATOM 627 N N . THR A 1 81 ? -9.778 0.735 20.183 1.00 56.84 81 THR A N 1
ATOM 628 C CA . THR A 1 81 ? -10.224 0.308 18.834 1.00 56.84 81 THR A CA 1
ATOM 629 C C . THR A 1 81 ? -9.129 -0.371 18.015 1.00 56.84 81 THR A C 1
ATOM 631 O O . THR A 1 81 ? -9.430 -1.161 17.131 1.00 56.84 81 THR A O 1
ATOM 634 N N . MET A 1 82 ? -7.858 -0.133 18.343 1.00 59.31 82 MET A N 1
ATOM 635 C CA . MET A 1 82 ? -6.711 -0.804 17.714 1.00 59.31 82 MET A CA 1
ATOM 636 C C . MET A 1 82 ? -6.421 -2.198 18.293 1.00 59.31 82 MET A C 1
ATOM 638 O O . MET A 1 82 ? -5.528 -2.881 17.804 1.00 59.31 82 MET A O 1
ATOM 642 N N . LYS A 1 83 ? -7.135 -2.623 19.348 1.00 68.00 83 LYS A N 1
ATOM 643 C CA . LYS A 1 83 ? -6.965 -3.959 19.943 1.00 68.00 83 LYS A CA 1
ATOM 644 C C . LYS A 1 83 ? -7.875 -5.009 19.307 1.00 68.00 83 LYS A C 1
ATOM 646 O O . LYS A 1 83 ? -7.670 -6.193 19.535 1.00 68.00 83 LYS A O 1
ATOM 651 N N . ILE A 1 84 ? -8.908 -4.597 18.576 1.00 75.81 84 ILE A N 1
ATOM 652 C CA . ILE A 1 84 ? -9.927 -5.514 18.064 1.00 75.81 84 ILE A CA 1
ATOM 653 C C . ILE A 1 84 ? -9.569 -5.922 16.658 1.00 75.81 84 ILE A C 1
ATOM 655 O O . ILE A 1 84 ? -9.479 -5.106 15.748 1.00 75.81 84 ILE A O 1
ATOM 659 N N . HIS A 1 85 ? -9.391 -7.222 16.502 1.00 76.50 85 HIS A N 1
ATOM 660 C CA . HIS A 1 85 ? -8.994 -7.818 15.251 1.00 76.50 85 HIS A CA 1
ATOM 661 C C . HIS A 1 85 ? -10.196 -8.115 14.339 1.00 76.50 85 HIS A C 1
ATOM 663 O O . HIS A 1 85 ? -10.044 -8.137 13.121 1.00 76.50 85 HIS A O 1
ATOM 669 N N . SER A 1 86 ? -11.395 -8.362 14.887 1.00 79.31 86 SER A N 1
ATOM 670 C CA . SER A 1 86 ? -12.603 -8.550 14.066 1.00 79.31 86 SER A CA 1
ATOM 671 C C . SER A 1 86 ? -13.906 -8.330 14.836 1.00 79.31 86 SER A C 1
ATOM 673 O O . SER A 1 86 ? -13.944 -8.468 16.062 1.00 79.31 86 SER A O 1
ATOM 675 N N . ILE A 1 87 ? -14.965 -8.003 14.090 1.00 83.94 87 ILE A N 1
ATOM 676 C CA . ILE A 1 87 ? -16.321 -7.727 14.573 1.00 83.94 87 ILE A CA 1
ATOM 677 C C . ILE A 1 87 ? -17.317 -8.441 13.654 1.00 83.94 87 ILE A C 1
ATOM 679 O O . ILE A 1 87 ? -17.202 -8.340 12.434 1.00 83.94 87 ILE A O 1
ATOM 683 N N . VAL A 1 88 ? -18.306 -9.122 14.234 1.00 85.50 88 VAL A N 1
ATOM 684 C CA . VAL A 1 88 ? -19.402 -9.787 13.506 1.00 85.50 88 VAL A CA 1
ATOM 685 C C . VAL A 1 88 ? -20.747 -9.516 14.183 1.00 85.50 88 VAL A C 1
ATOM 687 O O . VAL A 1 88 ? -20.819 -9.364 15.403 1.00 85.50 88 VAL A O 1
ATOM 690 N N . GLY A 1 89 ? -21.822 -9.434 13.398 1.00 82.94 89 GLY A N 1
ATOM 691 C CA . GLY A 1 89 ? -23.181 -9.283 13.925 1.00 82.94 89 GLY A CA 1
ATOM 692 C C . GLY A 1 89 ? -23.717 -10.601 14.489 1.00 82.94 89 GLY A C 1
ATOM 693 O O . GLY A 1 89 ? -23.522 -11.647 13.878 1.00 82.94 89 GLY A O 1
ATOM 694 N N . ASN A 1 90 ? -24.413 -10.546 15.627 1.00 83.88 90 ASN A N 1
ATOM 695 C CA . ASN A 1 90 ? -25.019 -11.710 16.292 1.00 83.88 90 ASN A CA 1
ATOM 696 C C . ASN A 1 90 ? -26.538 -11.545 16.499 1.00 83.88 90 ASN A C 1
ATOM 698 O O . ASN A 1 90 ? -27.096 -11.973 17.506 1.00 83.88 90 ASN A O 1
ATOM 702 N N . GLY A 1 91 ? -27.208 -10.874 15.555 1.00 78.88 91 GLY A N 1
ATOM 703 C CA . GLY A 1 91 ? -28.647 -10.596 15.618 1.00 78.88 91 GLY A CA 1
ATOM 704 C C . GLY A 1 91 ? -29.055 -9.625 16.739 1.00 78.88 91 GLY A C 1
ATOM 705 O O . GLY A 1 91 ? -28.309 -9.371 17.681 1.00 78.88 91 GLY A O 1
ATOM 706 N N . GLY A 1 92 ? -30.252 -9.040 16.624 1.00 70.94 92 GLY A N 1
ATOM 707 C CA . GLY A 1 92 ? -30.880 -8.260 17.704 1.00 70.94 92 GLY A CA 1
ATOM 708 C C . GLY A 1 92 ? -30.005 -7.162 18.322 1.00 70.94 92 GLY A C 1
ATOM 709 O O . GLY A 1 92 ? -29.874 -7.111 19.538 1.00 70.94 92 GLY A O 1
ATOM 710 N N . SER A 1 93 ? -29.378 -6.314 17.499 1.00 76.56 93 SER A N 1
ATOM 711 C CA . SER A 1 93 ? -28.465 -5.237 17.938 1.00 76.56 93 SER A CA 1
ATOM 712 C C . SER A 1 93 ? -27.234 -5.695 18.742 1.00 76.56 93 SER A C 1
ATOM 714 O O . SER A 1 93 ? -26.546 -4.863 19.330 1.00 76.56 93 SER A O 1
ATOM 716 N N . ASN A 1 94 ? -26.911 -6.992 18.728 1.00 78.62 94 ASN A N 1
ATOM 717 C CA . ASN A 1 94 ? -25.725 -7.548 19.372 1.00 78.62 94 ASN A CA 1
ATOM 718 C C . ASN A 1 94 ? -24.595 -7.753 18.362 1.00 78.62 94 ASN A C 1
ATOM 720 O O . ASN A 1 94 ? -24.820 -8.159 17.217 1.00 78.62 94 ASN A O 1
ATOM 724 N N . ILE A 1 95 ? -23.361 -7.535 18.811 1.00 84.81 95 ILE A N 1
ATOM 725 C CA . ILE A 1 95 ? -22.153 -7.868 18.050 1.00 84.81 95 ILE A CA 1
ATOM 726 C C . ILE A 1 95 ? -21.220 -8.727 18.903 1.00 84.81 95 ILE A C 1
ATOM 728 O O . ILE A 1 95 ? -21.185 -8.613 20.131 1.00 84.81 95 ILE A O 1
ATOM 732 N N . LEU A 1 96 ? -20.430 -9.551 18.228 1.00 85.12 96 LEU A N 1
ATOM 733 C CA . LEU A 1 96 ? -19.310 -10.274 18.811 1.00 85.12 96 LEU A CA 1
ATOM 734 C C . LEU A 1 96 ? -18.014 -9.625 18.333 1.00 85.12 96 LEU A C 1
ATOM 736 O O . LEU A 1 96 ? -17.881 -9.235 17.171 1.00 85.12 96 LEU A O 1
ATOM 740 N N . THR A 1 97 ? -17.049 -9.523 19.235 1.00 85.25 97 THR A N 1
ATOM 741 C CA . THR A 1 97 ? -15.716 -8.986 18.964 1.00 85.25 97 THR A CA 1
ATOM 742 C C . THR A 1 97 ? -14.660 -10.027 19.297 1.00 85.25 97 THR A C 1
ATOM 744 O O . THR A 1 97 ? -14.858 -10.856 20.184 1.00 85.25 97 THR A O 1
ATOM 747 N N . ARG A 1 98 ? -13.509 -9.955 18.629 1.00 83.44 98 ARG A N 1
ATOM 748 C CA . ARG A 1 98 ? -12.310 -10.719 19.001 1.00 83.44 98 ARG A CA 1
ATOM 749 C C . ARG A 1 98 ? -11.079 -9.821 18.999 1.00 83.44 98 ARG A C 1
ATOM 751 O O . ARG A 1 98 ? -10.913 -8.999 18.097 1.00 83.44 98 ARG A O 1
ATOM 758 N N . TYR A 1 99 ? -10.205 -10.000 19.985 1.00 78.62 99 TYR A N 1
ATOM 759 C CA . TYR A 1 99 ? -8.964 -9.226 20.111 1.00 78.62 99 TYR A CA 1
ATOM 760 C C . TYR A 1 99 ? -7.821 -9.781 19.245 1.00 78.62 99 TYR A C 1
ATOM 762 O O . TYR A 1 99 ? -6.964 -9.032 18.792 1.00 78.62 99 TYR A O 1
ATOM 770 N N . THR A 1 100 ? -7.828 -11.081 18.949 1.00 77.81 100 THR A N 1
ATOM 771 C CA . THR A 1 100 ? -6.808 -11.752 18.129 1.00 77.81 100 THR A CA 1
ATOM 772 C C . THR A 1 100 ? -7.449 -12.657 17.079 1.00 77.81 100 THR A C 1
ATOM 774 O O . THR A 1 100 ? -8.618 -13.039 17.184 1.00 77.81 100 THR A O 1
ATOM 777 N N . SER A 1 101 ? -6.705 -12.978 16.018 1.00 78.94 101 SER A N 1
ATOM 778 C CA . SER A 1 101 ? -7.103 -14.019 15.064 1.00 78.94 101 SER A CA 1
ATOM 779 C C . SER A 1 101 ? -7.031 -15.388 15.741 1.00 78.94 101 SER A C 1
ATOM 781 O O . SER A 1 101 ? -6.058 -15.681 16.433 1.00 78.94 101 SER A O 1
ATOM 783 N N . CYS A 1 102 ? -8.024 -16.241 15.501 1.00 82.25 102 CYS A N 1
ATOM 784 C CA . CYS A 1 102 ? -7.985 -17.648 15.887 1.00 82.25 102 CYS A CA 1
ATOM 785 C C . CYS A 1 102 ? -7.902 -18.512 14.622 1.00 82.25 102 CYS A C 1
ATOM 787 O O . CYS A 1 102 ? -8.600 -18.242 13.645 1.00 82.25 102 CYS A O 1
ATOM 789 N N . TYR A 1 103 ? -7.058 -19.544 14.658 1.00 84.94 103 TYR A N 1
ATOM 790 C CA . TYR A 1 103 ? -6.822 -20.482 13.552 1.00 84.94 103 TYR A CA 1
ATOM 791 C C . TYR A 1 103 ? -7.219 -21.921 13.924 1.00 84.94 103 TYR A C 1
ATOM 793 O O . TYR A 1 103 ? -6.658 -22.881 13.404 1.00 84.94 103 TYR A O 1
ATOM 801 N N . CYS A 1 104 ? -8.156 -22.090 14.861 1.00 85.81 104 CYS A N 1
ATOM 802 C CA . CYS A 1 104 ? -8.693 -23.410 15.193 1.00 85.81 104 CYS A CA 1
ATOM 803 C C . CYS A 1 104 ? -9.518 -23.992 14.031 1.00 85.81 104 CYS A C 1
ATOM 805 O O . CYS A 1 104 ? -9.954 -23.264 13.135 1.00 85.81 104 CYS A O 1
ATOM 807 N N . SER A 1 105 ? -9.774 -25.302 14.076 1.00 89.00 105 SER A N 1
ATOM 808 C CA . SER A 1 105 ? -10.579 -26.018 13.076 1.00 89.00 105 SER A CA 1
ATOM 809 C C . SER A 1 105 ? -11.942 -25.361 12.837 1.00 89.00 105 SER A C 1
ATOM 811 O O . SER A 1 105 ? -12.339 -25.190 11.686 1.00 89.00 105 SER A O 1
ATOM 813 N N . SER A 1 106 ? -12.612 -24.903 13.898 1.00 86.12 106 SER A N 1
ATOM 814 C CA . SER A 1 106 ? -13.886 -24.185 13.796 1.00 86.12 106 SER A CA 1
ATOM 815 C C . SER A 1 106 ? -13.750 -22.905 12.963 1.00 86.12 106 SER A C 1
ATOM 817 O O . SER A 1 106 ? -14.450 -22.744 11.965 1.00 86.12 106 SER A O 1
ATOM 819 N N . CYS A 1 107 ? -12.767 -22.048 13.261 1.00 83.94 107 CYS A N 1
ATOM 820 C CA . CYS A 1 107 ? -12.531 -20.821 12.491 1.00 83.94 107 CYS A CA 1
ATOM 821 C C . CYS A 1 107 ? -12.192 -21.082 11.022 1.00 83.94 107 CYS A C 1
ATOM 823 O O . CYS A 1 107 ? -12.678 -20.362 10.154 1.00 83.94 107 CYS A O 1
ATOM 825 N N . LEU A 1 108 ? -11.380 -22.103 10.740 1.00 82.94 108 LEU A N 1
ATOM 826 C CA . LEU A 1 108 ? -11.010 -22.466 9.369 1.00 82.94 108 LEU A CA 1
ATOM 827 C C . LEU A 1 108 ? -12.192 -23.051 8.583 1.00 82.94 108 LEU A C 1
ATOM 829 O O . LEU A 1 108 ? -12.256 -22.892 7.370 1.00 82.94 108 LEU A O 1
ATOM 833 N N . SER A 1 109 ? -13.151 -23.674 9.274 1.00 86.25 109 SER A N 1
ATOM 834 C CA . SER A 1 109 ? -14.407 -24.160 8.686 1.00 86.25 109 SER A CA 1
ATOM 835 C C . SER A 1 109 ? -15.480 -23.073 8.509 1.00 86.25 109 SER A C 1
ATOM 837 O O . SER A 1 109 ? -16.563 -23.361 8.007 1.00 86.25 109 SER A O 1
ATOM 839 N N . GLY A 1 110 ? -15.209 -21.832 8.935 1.00 79.50 110 GLY A N 1
ATOM 84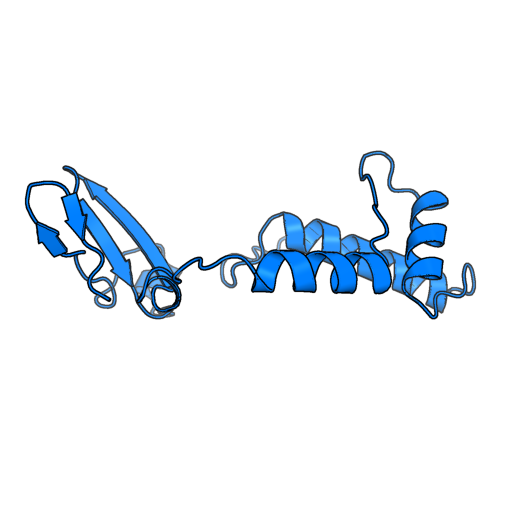0 C CA . GLY A 1 110 ? -16.176 -20.730 8.907 1.00 79.50 110 GLY A CA 1
ATOM 841 C C . GLY A 1 110 ? -17.180 -20.729 10.065 1.00 79.50 110 GLY A C 1
ATOM 842 O O . GLY A 1 110 ? -18.125 -19.942 10.048 1.00 79.50 110 GLY A O 1
ATOM 843 N N . THR A 1 111 ? -16.990 -21.575 11.081 1.00 84.38 111 THR A N 1
ATOM 844 C CA . THR A 1 111 ? -17.835 -21.611 12.281 1.00 84.38 111 THR A CA 1
ATOM 845 C C . THR A 1 111 ? -17.250 -20.750 13.409 1.00 84.38 111 THR A C 1
ATOM 847 O O . THR A 1 111 ? -16.041 -20.500 13.487 1.00 84.38 111 THR A O 1
ATOM 850 N N . MET A 1 112 ? -18.120 -20.237 14.286 1.00 83.50 112 MET A N 1
ATOM 851 C CA . MET A 1 112 ? -17.699 -19.441 15.445 1.00 83.50 112 MET A CA 1
ATOM 852 C C . MET A 1 112 ? -17.042 -20.342 16.496 1.00 83.50 112 MET A C 1
ATOM 854 O O . MET A 1 112 ? -17.529 -21.434 16.771 1.00 83.50 112 MET A O 1
ATOM 858 N N . CYS A 1 113 ? -15.943 -19.875 17.087 1.00 86.12 113 CYS A N 1
ATOM 859 C CA . CYS A 1 113 ? -15.242 -20.552 18.178 1.00 86.12 113 CYS A CA 1
ATOM 860 C C . CYS A 1 113 ? -15.298 -19.736 19.480 1.00 86.12 113 CYS A C 1
ATOM 862 O O . CYS A 1 113 ? -15.781 -18.604 19.503 1.00 86.12 113 CYS A O 1
ATOM 864 N N . ASP A 1 114 ? -14.706 -20.267 20.544 1.00 86.88 114 ASP A N 1
ATOM 865 C CA . ASP A 1 114 ? -14.757 -19.665 21.882 1.00 86.88 114 ASP A CA 1
ATOM 866 C C . ASP A 1 114 ? -13.936 -18.371 22.032 1.00 86.88 114 ASP A C 1
ATOM 868 O O . ASP A 1 114 ? -14.003 -17.704 23.061 1.00 86.88 114 ASP A O 1
ATOM 872 N N . SER A 1 115 ? -13.163 -17.966 21.014 1.00 84.88 115 SER A N 1
ATOM 873 C CA . SER A 1 115 ? -12.411 -16.702 21.059 1.00 84.88 115 SER A CA 1
ATOM 874 C C . SER A 1 115 ? -13.288 -15.457 20.874 1.00 84.88 115 SER A C 1
ATOM 876 O O . SER A 1 115 ? -12.786 -14.336 20.966 1.00 84.88 115 SER A O 1
ATOM 878 N N . TRP A 1 116 ? -14.564 -15.631 20.519 1.00 87.50 116 TRP A N 1
ATOM 879 C CA . TRP A 1 116 ? -15.508 -14.535 20.322 1.00 87.50 116 TRP A CA 1
ATOM 880 C C . TRP A 1 116 ? -16.142 -14.116 21.644 1.00 87.50 116 TRP A C 1
ATOM 882 O O . TRP A 1 116 ? -16.722 -14.925 22.360 1.00 87.50 116 TRP A O 1
ATOM 892 N N . THR A 1 117 ? -16.088 -12.821 21.938 1.00 87.44 117 THR A N 1
ATOM 893 C CA . THR A 1 117 ? -16.687 -12.246 23.146 1.00 87.44 117 THR A CA 1
ATOM 894 C C . THR A 1 117 ? -17.810 -11.280 22.770 1.00 87.44 117 THR A C 1
ATOM 896 O O . THR A 1 117 ? -17.603 -10.455 21.874 1.00 87.44 117 THR A O 1
ATOM 899 N N . PRO A 1 118 ? -18.973 -11.311 23.444 1.00 85.56 118 PRO A N 1
ATOM 900 C CA . PRO A 1 118 ? -20.003 -10.287 23.285 1.00 85.56 118 PRO A CA 1
ATOM 901 C C . PRO A 1 118 ? -19.454 -8.892 23.585 1.00 85.56 118 PRO A C 1
ATOM 903 O O . PRO A 1 118 ? -18.808 -8.682 24.615 1.00 85.56 118 PRO A O 1
ATOM 906 N N . ALA A 1 119 ? -19.725 -7.929 22.702 1.00 78.12 119 ALA A N 1
ATOM 907 C CA . ALA A 1 119 ? -19.460 -6.535 23.028 1.00 78.12 119 ALA A CA 1
ATOM 908 C C . ALA A 1 119 ? -20.410 -6.088 24.143 1.00 78.12 119 ALA A C 1
ATOM 910 O O . ALA A 1 119 ? -21.586 -6.456 24.164 1.00 78.12 119 ALA A O 1
ATOM 911 N N . LYS A 1 120 ? -19.910 -5.277 25.075 1.00 68.31 120 LYS A N 1
ATOM 912 C CA . LYS A 1 120 ? -20.746 -4.747 26.154 1.00 68.31 120 LYS A CA 1
ATOM 913 C C . LYS A 1 120 ? -21.725 -3.729 25.579 1.00 68.31 120 LYS A C 1
ATOM 915 O O . LYS A 1 120 ? -21.407 -3.020 24.635 1.00 68.31 120 LYS A O 1
ATOM 920 N N . THR A 1 121 ? -22.922 -3.639 26.137 1.00 60.53 121 THR A N 1
ATOM 921 C CA . THR A 1 121 ? -23.923 -2.636 25.750 1.00 60.53 121 THR A CA 1
ATOM 922 C C . THR A 1 121 ? -24.294 -1.804 26.969 1.00 60.53 121 THR A C 1
ATOM 924 O O . THR A 1 121 ? -24.553 -2.373 28.026 1.00 60.53 121 THR A O 1
ATOM 927 N N . CYS A 1 122 ? -24.371 -0.484 26.821 1.00 51.53 122 CYS A N 1
ATOM 928 C CA . CYS A 1 122 ? -24.976 0.421 27.801 1.00 51.53 122 CYS A CA 1
ATOM 929 C C . CYS A 1 122 ? -26.019 1.265 27.050 1.00 51.53 122 CYS A C 1
ATOM 931 O O . CYS A 1 122 ? -25.763 1.699 25.930 1.00 51.53 122 CYS A O 1
ATOM 933 N N . ASP A 1 123 ? -27.216 1.451 27.607 1.00 55.47 123 ASP A N 1
ATOM 934 C CA . ASP A 1 123 ? -28.308 2.236 26.998 1.00 55.47 123 ASP A CA 1
ATOM 935 C C . ASP A 1 123 ? -28.620 1.896 25.523 1.00 55.47 123 ASP A C 1
ATOM 937 O O . ASP A 1 123 ? -28.792 2.779 24.681 1.00 55.47 123 ASP A O 1
ATOM 941 N N . GLY A 1 124 ? -28.630 0.604 25.172 1.00 55.84 124 GLY A N 1
ATOM 942 C CA . GLY A 1 124 ? -28.912 0.139 23.803 1.00 55.84 124 GLY A CA 1
ATOM 943 C C . GLY A 1 124 ? -27.834 0.488 22.768 1.00 55.84 124 GLY A C 1
ATOM 944 O O . GLY A 1 124 ? -27.990 0.190 21.585 1.00 55.84 124 GLY A O 1
ATOM 945 N N . LYS A 1 125 ? -26.724 1.096 23.197 1.00 53.69 125 LYS A N 1
ATOM 946 C CA . LYS A 1 125 ? -25.542 1.343 22.376 1.00 53.69 125 LYS A CA 1
ATOM 947 C C . LYS A 1 125 ? -24.505 0.283 22.683 1.00 53.69 125 LYS A C 1
ATOM 949 O O . LYS A 1 125 ? -24.236 -0.034 23.842 1.00 53.69 125 LYS A O 1
ATOM 954 N N . VAL A 1 126 ? -23.907 -0.261 21.635 1.00 54.75 126 VAL A N 1
ATOM 955 C CA . VAL A 1 126 ? -22.792 -1.184 21.783 1.00 54.75 126 VAL A CA 1
ATOM 956 C C . VAL A 1 126 ? -21.545 -0.400 22.180 1.00 54.75 126 VAL A C 1
ATOM 958 O O . VAL A 1 126 ? -21.026 0.410 21.414 1.00 54.75 126 VAL A O 1
ATOM 961 N N . PHE A 1 127 ? -21.066 -0.662 23.389 1.00 53.91 127 PHE A N 1
ATOM 962 C CA . PHE A 1 127 ? -19.792 -0.210 23.914 1.00 53.91 127 PHE A CA 1
ATOM 963 C C . PHE A 1 127 ? -18.764 -1.317 23.749 1.00 53.91 127 PHE A C 1
ATOM 965 O O . PHE A 1 127 ? -18.686 -2.296 24.491 1.00 53.91 127 PHE A O 1
ATOM 972 N N . ILE A 1 128 ? -17.901 -1.109 22.774 1.00 53.81 128 ILE A N 1
ATOM 973 C CA . ILE A 1 128 ? -16.650 -1.830 22.712 1.00 53.81 128 ILE A CA 1
ATOM 974 C C . ILE A 1 128 ? -15.826 -1.408 23.939 1.00 53.81 128 ILE A C 1
ATOM 976 O O . ILE A 1 128 ? -15.336 -0.282 23.981 1.00 53.81 128 ILE A O 1
ATOM 980 N N . GLN A 1 129 ? -15.725 -2.264 24.964 1.00 45.03 129 GLN A N 1
ATOM 981 C CA . GLN A 1 129 ? -14.871 -1.976 26.118 1.00 45.03 129 GLN A CA 1
ATOM 982 C C . GLN A 1 129 ? -13.395 -2.065 25.714 1.00 45.03 129 GLN A C 1
ATOM 984 O O . GLN A 1 129 ? -12.945 -3.033 25.096 1.00 45.03 129 GLN A O 1
ATOM 989 N N . THR A 1 130 ? -12.679 -1.001 26.054 1.00 45.56 130 THR A N 1
ATOM 990 C CA . THR A 1 130 ? -11.333 -0.643 25.594 1.00 45.56 130 THR A CA 1
ATOM 991 C C . THR A 1 130 ? -10.267 -0.965 26.623 1.00 45.56 130 THR A C 1
ATOM 993 O O . THR A 1 130 ? -10.519 -0.603 27.792 1.00 45.56 130 THR A O 1
#

Sequence (130 aa):
MELFESGHGKGPCDDLGGTTKRMADEATRSGRHAISDAFEFFNWTKSSSFKNVTFRYVSFEKCKAKAQTMSERKVKSVTGTMKIHSIVGNGGSNILTRYTSCYCSSCLSGTMCDSWTPAKTCDGKVFIQT

Foldseek 3Di:
DDDPPPPDPPDVVNVVVVVLVVVVVVCCVVVVAPDDDPVSSQVVVVVDPPPPDDDDDDDPVNVVVVVVVVVPDPDDDPPPPLQWPDWDDDDDLKIWTARDDDDDPCVVVVHDDPRTDIFDDDPSDGDRDD

Secondary structure (DSSP, 8-state):
-----TTS---HHHHHHHHHHHHHHHHHHTTS----SHHHHHHHHHHSS-SS-------HHHHHHHHHHHHT------TTGGG--EEEE-STT-EEEESS---SHHHHTT---TT-EEPEEETTEEE---

Radius of gyration: 21.82 Å; chains: 1; bounding box: 47×47×48 Å

Organism: Dreissena polymorpha (NCBI:txid45954)